Protein AF-A0A6M0BSA9-F1 (afdb_monomer)

Secondary structure (DSSP, 8-state):
--SH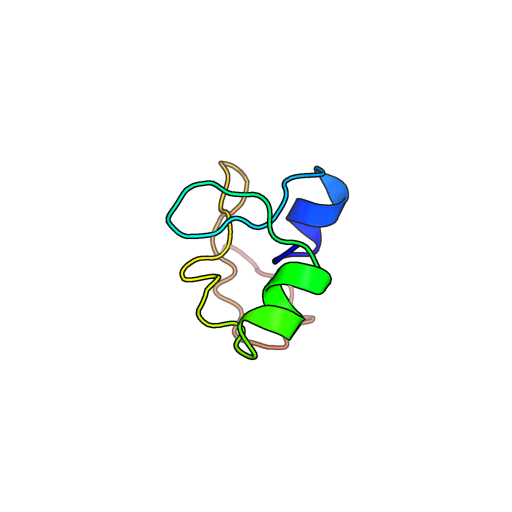HHHHTT---B-TTSPBP-HHHHHHHT-STT--S----TT-----S-TT--S-----

Foldseek 3Di:
DQDPVCVVVVPAQAFPVRHGDDPVVCVVVVDPVSRVDDDDDPPCPDDPPDPPDPDDSDDD

Sequence (60 aa):
YDCDFNQMEKIPAQTNKIEKITVAKLLEANSLDIIEQVQTENYCYGCTAGCGSSCSGSLI

pLDDT: mean 79.88, std 17.61, range [41.5, 95.44]

Radius of gyration: 13.68 Å; Cα contacts (8 Å, |Δi|>4): 47; chains: 1; bounding box: 24×27×39 Å

Mean predicted aligned error: 8.1 Å

Structure (mmCIF, N/CA/C/O backbone):
data_AF-A0A6M0BSA9-F1
#
_entry.id   AF-A0A6M0BSA9-F1
#
loop_
_atom_site.group_PDB
_atom_site.id
_atom_site.type_symbol
_atom_site.label_atom_id
_atom_site.label_alt_id
_atom_site.label_comp_id
_atom_site.label_asym_id
_atom_site.label_entity_id
_atom_site.label_seq_id
_atom_site.pdbx_PDB_ins_code
_atom_s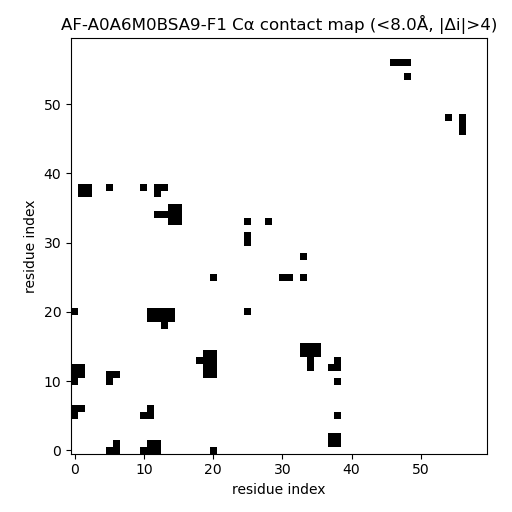ite.Cartn_x
_atom_site.Cartn_y
_atom_site.Cartn_z
_atom_site.occupancy
_atom_site.B_iso_or_equiv
_atom_site.auth_seq_id
_atom_site.auth_comp_id
_atom_site.auth_asym_id
_atom_site.auth_atom_id
_atom_site.pdbx_PDB_model_num
ATOM 1 N N . TYR A 1 1 ? 0.490 0.349 5.987 1.00 90.38 1 TYR A N 1
ATOM 2 C CA . TYR A 1 1 ? 0.998 0.224 4.613 1.00 90.38 1 TYR A CA 1
ATOM 3 C C . TYR A 1 1 ? 0.150 -0.820 3.928 1.00 90.38 1 TYR A C 1
ATOM 5 O O . TYR A 1 1 ? -0.303 -1.732 4.607 1.00 90.38 1 TYR A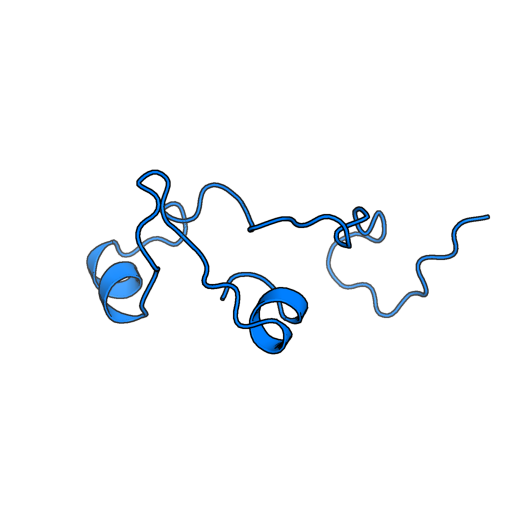 O 1
ATOM 13 N N . ASP A 1 2 ? -0.127 -0.626 2.652 1.00 87.56 2 ASP A N 1
ATOM 14 C CA . ASP A 1 2 ? -0.986 -1.468 1.812 1.00 87.56 2 ASP A CA 1
ATOM 15 C C . ASP A 1 2 ? -0.182 -2.299 0.794 1.00 87.56 2 ASP A C 1
ATOM 17 O O . ASP A 1 2 ? -0.721 -3.223 0.195 1.00 87.56 2 ASP A O 1
ATOM 21 N N . CYS A 1 3 ? 1.111 -1.995 0.630 1.00 87.31 3 CYS A N 1
ATOM 22 C CA . CYS A 1 3 ? 2.053 -2.677 -0.251 1.00 87.31 3 CYS A CA 1
ATOM 23 C C . CYS A 1 3 ? 3.479 -2.616 0.334 1.00 87.31 3 CYS A C 1
ATOM 25 O O . CYS A 1 3 ? 3.870 -1.597 0.913 1.00 87.31 3 CYS A O 1
ATOM 27 N N . ASP A 1 4 ? 4.273 -3.673 0.149 1.00 86.44 4 ASP A N 1
ATOM 28 C CA . ASP A 1 4 ? 5.656 -3.760 0.647 1.00 86.44 4 ASP A CA 1
ATOM 29 C C . ASP A 1 4 ? 6.569 -2.683 0.036 1.00 86.44 4 ASP A C 1
ATOM 31 O O . ASP A 1 4 ? 7.383 -2.082 0.737 1.00 86.44 4 ASP A O 1
ATOM 35 N N . PHE A 1 5 ? 6.391 -2.358 -1.250 1.00 84.69 5 PHE A N 1
ATOM 36 C CA . PHE A 1 5 ? 7.110 -1.247 -1.890 1.00 84.69 5 PHE A CA 1
ATOM 37 C C . PHE A 1 5 ? 6.785 0.089 -1.218 1.00 84.69 5 PHE A C 1
ATOM 39 O O . PHE A 1 5 ? 7.685 0.869 -0.916 1.00 84.69 5 PHE A O 1
ATOM 46 N N . ASN A 1 6 ? 5.513 0.320 -0.886 1.00 88.81 6 ASN A N 1
ATOM 47 C CA . ASN A 1 6 ? 5.092 1.529 -0.179 1.00 88.81 6 ASN A CA 1
ATOM 48 C C . ASN A 1 6 ? 5.656 1.578 1.249 1.00 88.81 6 ASN A C 1
ATOM 50 O O . ASN A 1 6 ? 5.916 2.663 1.765 1.00 88.81 6 ASN A O 1
ATOM 54 N N . GLN A 1 7 ? 5.895 0.431 1.897 1.00 90.25 7 GLN A N 1
ATOM 55 C CA . GLN A 1 7 ? 6.600 0.391 3.181 1.00 90.25 7 GLN A CA 1
ATOM 56 C C . GLN A 1 7 ? 8.059 0.843 3.039 1.00 90.25 7 GLN A C 1
ATOM 58 O O . GLN A 1 7 ? 8.521 1.634 3.865 1.00 90.25 7 GLN A O 1
ATOM 63 N N . MET A 1 8 ? 8.760 0.382 1.999 1.00 90.31 8 MET A N 1
ATOM 64 C CA . MET A 1 8 ? 10.146 0.783 1.725 1.00 90.31 8 MET A CA 1
ATOM 65 C C . MET A 1 8 ? 10.252 2.279 1.400 1.00 90.31 8 MET A C 1
ATOM 67 O O . MET A 1 8 ? 11.084 2.974 1.982 1.00 90.31 8 MET A O 1
ATOM 71 N N . GLU A 1 9 ? 9.333 2.794 0.582 1.00 90.69 9 GLU A N 1
ATOM 72 C CA . GLU A 1 9 ? 9.244 4.216 0.212 1.00 90.69 9 GLU A CA 1
ATOM 73 C C . GLU A 1 9 ? 8.566 5.090 1.285 1.00 90.69 9 GLU A C 1
ATOM 75 O O . GLU A 1 9 ? 8.449 6.306 1.148 1.00 90.69 9 GLU A O 1
ATOM 80 N N . LYS A 1 10 ? 8.129 4.488 2.399 1.00 92.88 10 LYS A N 1
ATOM 81 C CA . LYS A 1 10 ? 7.433 5.151 3.515 1.00 92.88 10 LYS A CA 1
ATOM 82 C C . LYS A 1 10 ? 6.141 5.875 3.112 1.00 92.88 10 LYS A C 1
ATOM 84 O O . LYS A 1 10 ? 5.698 6.767 3.839 1.00 92.88 10 LYS A O 1
ATOM 89 N N . ILE A 1 11 ? 5.484 5.432 2.047 1.00 91.44 11 ILE A N 1
ATOM 90 C CA . ILE A 1 11 ? 4.184 5.931 1.595 1.00 91.44 11 ILE A CA 1
ATOM 91 C C . ILE A 1 11 ? 3.077 5.263 2.419 1.00 91.44 11 ILE A C 1
ATOM 93 O O . ILE A 1 11 ? 2.862 4.057 2.310 1.00 91.44 11 ILE A O 1
ATOM 97 N N . PRO A 1 12 ? 2.381 5.990 3.309 1.00 93.19 12 PRO A N 1
ATOM 98 C CA . PRO A 1 12 ? 1.356 5.384 4.142 1.00 93.19 12 PRO A CA 1
ATOM 99 C C . PRO A 1 12 ? 0.107 5.046 3.323 1.00 93.19 12 PRO A C 1
ATOM 101 O O . PRO A 1 12 ? -0.305 5.826 2.473 1.00 93.19 12 PRO A O 1
ATOM 104 N N . ALA A 1 13 ? -0.563 3.949 3.681 1.00 94.00 13 ALA A N 1
ATOM 105 C CA . ALA A 1 13 ? -1.932 3.707 3.232 1.00 94.00 13 ALA A CA 1
ATOM 106 C C . ALA A 1 13 ? -2.854 4.823 3.749 1.00 94.00 13 ALA A C 1
ATOM 108 O O . ALA A 1 13 ? -2.675 5.311 4.877 1.00 94.00 13 ALA A O 1
ATOM 109 N N . GLN A 1 14 ? -3.840 5.195 2.939 1.00 94.25 14 GLN A N 1
ATOM 110 C CA . GLN A 1 14 ? -4.759 6.288 3.230 1.00 94.25 14 GLN A CA 1
ATOM 111 C C . GLN A 1 14 ? -6.212 5.842 3.096 1.00 94.25 14 GLN A C 1
ATOM 113 O O . GLN A 1 14 ? -6.527 4.923 2.344 1.00 94.25 14 GLN A O 1
ATOM 118 N N . THR A 1 15 ? -7.092 6.505 3.838 1.00 90.88 15 THR A N 1
ATOM 119 C CA . THR A 1 15 ? -8.536 6.425 3.603 1.00 90.88 15 THR A CA 1
ATOM 120 C C . THR A 1 15 ? -8.921 7.245 2.371 1.00 90.88 15 THR A C 1
ATOM 122 O O . THR A 1 15 ? -8.151 8.081 1.895 1.00 90.88 15 THR A O 1
ATOM 125 N N . ASN A 1 16 ? -10.166 7.107 1.920 1.00 86.94 16 ASN A N 1
ATOM 126 C CA . ASN A 1 16 ? -10.775 7.984 0.912 1.00 86.94 16 ASN A CA 1
ATOM 127 C C . ASN A 1 16 ? -10.742 9.491 1.261 1.00 86.94 16 ASN A C 1
ATOM 129 O O . ASN A 1 16 ? -10.885 10.335 0.380 1.00 86.94 16 ASN A O 1
ATOM 133 N N . LYS A 1 17 ? -10.518 9.845 2.532 1.00 89.25 17 LYS A N 1
ATOM 134 C CA . LYS A 1 17 ? -10.344 11.227 3.010 1.00 89.25 17 LYS A CA 1
ATOM 135 C C . LYS A 1 17 ? -8.880 11.674 3.082 1.00 89.25 17 LYS A C 1
ATOM 137 O O . LYS A 1 17 ? -8.602 12.706 3.685 1.00 89.25 17 LYS A O 1
ATOM 142 N N . ILE A 1 18 ? -7.947 10.921 2.489 1.00 87.25 18 ILE A N 1
ATOM 143 C CA . ILE A 1 18 ? -6.500 11.220 2.500 1.00 87.25 18 ILE A CA 1
ATOM 144 C C . ILE A 1 18 ? -5.947 11.197 3.942 1.00 87.25 18 ILE A C 1
ATOM 146 O O . ILE A 1 18 ? -4.959 11.840 4.291 1.00 87.25 18 ILE A O 1
ATOM 150 N N . GLU A 1 19 ? -6.587 10.438 4.836 1.00 92.06 19 GLU A N 1
ATOM 151 C CA . GLU A 1 19 ? -6.088 10.275 6.196 1.00 92.06 19 GLU A CA 1
ATOM 152 C C . GLU A 1 19 ? -5.185 9.055 6.286 1.00 92.06 19 GLU A C 1
ATOM 154 O O . GLU A 1 19 ? -5.568 7.957 5.887 1.00 92.06 19 GLU A O 1
ATOM 159 N N . LYS A 1 20 ? -4.019 9.216 6.916 1.00 93.75 20 LYS A N 1
ATOM 160 C CA . LYS A 1 20 ? -3.133 8.092 7.226 1.00 93.75 20 LYS A CA 1
ATOM 161 C C . LYS A 1 20 ? -3.872 7.017 8.034 1.00 93.75 20 LYS A C 1
ATOM 163 O O . LYS A 1 20 ? -4.433 7.295 9.101 1.00 93.75 20 LYS A O 1
ATOM 168 N N . ILE A 1 21 ? -3.795 5.782 7.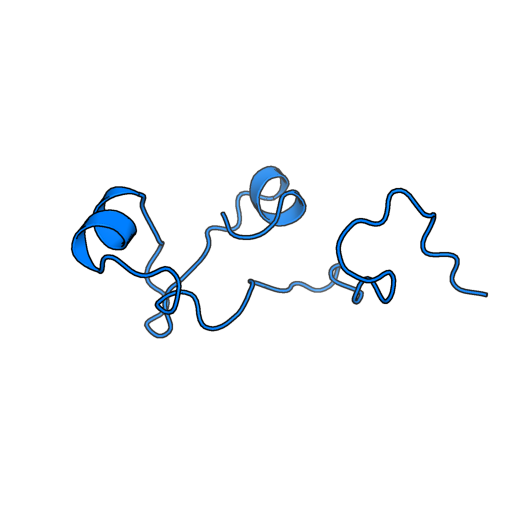546 1.00 93.94 21 ILE A N 1
ATOM 169 C CA . ILE A 1 21 ? -4.285 4.588 8.234 1.00 93.94 21 ILE A CA 1
ATOM 170 C C . ILE A 1 21 ? -3.334 4.232 9.384 1.00 93.94 21 ILE A C 1
ATOM 172 O O . ILE A 1 21 ? -2.108 4.217 9.233 1.00 93.94 21 ILE A O 1
ATOM 176 N N . THR A 1 22 ? -3.909 3.891 10.535 1.00 93.81 22 THR A N 1
ATOM 177 C CA . THR A 1 22 ? -3.210 3.284 11.6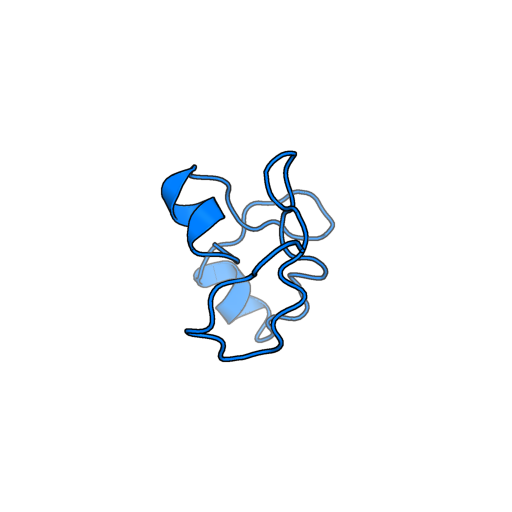74 1.00 93.81 22 THR A CA 1
ATOM 178 C C . THR A 1 22 ? -3.939 2.014 12.097 1.00 93.81 22 THR A C 1
ATOM 180 O O . THR A 1 22 ? -5.114 1.834 11.779 1.00 93.81 22 THR A O 1
ATOM 183 N N . VAL A 1 23 ? -3.265 1.144 12.855 1.00 93.31 23 VAL A N 1
ATOM 184 C CA . VAL A 1 23 ? -3.892 -0.074 13.399 1.00 93.31 23 VAL A CA 1
ATOM 185 C C . VAL A 1 23 ? -5.110 0.272 14.263 1.00 93.31 23 VAL A C 1
ATOM 187 O O . VAL A 1 23 ? -6.135 -0.385 14.151 1.00 93.31 23 VAL A O 1
ATOM 190 N N . ALA A 1 24 ? -5.042 1.347 15.056 1.00 95.12 24 ALA A N 1
ATOM 191 C CA . ALA A 1 24 ? -6.165 1.793 15.882 1.00 95.12 24 ALA A CA 1
ATOM 192 C C . ALA A 1 24 ? -7.419 2.118 15.049 1.00 95.12 24 ALA A C 1
ATOM 194 O O . ALA A 1 24 ? -8.504 1.669 15.399 1.00 95.12 24 ALA A O 1
ATOM 195 N N . LYS A 1 25 ? -7.263 2.820 13.917 1.00 92.12 25 LYS A N 1
ATOM 196 C CA . LYS A 1 25 ? -8.383 3.144 13.017 1.00 92.12 25 LYS A CA 1
ATOM 197 C C . LYS A 1 25 ? -8.994 1.902 12.363 1.00 92.12 25 LYS A C 1
ATOM 199 O O . LYS A 1 25 ? -10.205 1.841 12.197 1.00 92.12 25 LYS A O 1
ATOM 204 N N . LEU A 1 26 ? -8.171 0.912 12.007 1.00 93.06 26 LEU A N 1
ATOM 205 C CA . LEU A 1 26 ? -8.662 -0.352 11.440 1.00 93.06 26 LEU A CA 1
ATOM 206 C C . LEU A 1 26 ? -9.450 -1.160 12.474 1.00 93.06 26 LEU A C 1
ATOM 208 O O . LEU A 1 26 ? -10.489 -1.727 12.148 1.00 93.06 26 LEU A O 1
ATOM 212 N N . LEU A 1 27 ? -8.975 -1.184 13.722 1.00 95.38 27 LEU A N 1
ATOM 213 C CA . LEU A 1 27 ? -9.669 -1.845 14.826 1.00 95.38 27 LEU A CA 1
ATOM 214 C C . LEU A 1 27 ? -10.994 -1.150 15.166 1.00 95.38 27 LEU A C 1
ATOM 216 O O . LEU A 1 27 ? -11.981 -1.830 15.413 1.00 95.38 27 LEU A O 1
ATOM 220 N N . GLU A 1 28 ? -11.028 0.185 15.143 1.00 94.94 28 GLU A N 1
ATOM 221 C CA . GLU A 1 28 ? -12.251 0.971 15.350 1.00 94.94 28 GLU A CA 1
ATOM 222 C C . GLU A 1 28 ? -13.276 0.748 14.229 1.00 94.94 28 GLU A C 1
ATOM 224 O O . GLU A 1 28 ? -14.457 0.545 14.503 1.00 94.94 28 GLU A O 1
ATOM 229 N N . ALA A 1 29 ? -12.827 0.740 12.971 1.00 92.69 29 ALA A N 1
ATOM 230 C CA . ALA A 1 29 ? -13.690 0.494 11.818 1.00 92.69 29 ALA A CA 1
ATOM 231 C C . ALA A 1 29 ? -14.157 -0.967 11.714 1.00 92.69 29 ALA A C 1
ATOM 233 O O . ALA A 1 29 ? -15.168 -1.241 11.069 1.00 92.69 29 ALA A O 1
ATOM 234 N N . ASN A 1 30 ? -13.408 -1.903 12.309 1.00 95.44 30 ASN A N 1
ATOM 235 C CA . ASN A 1 30 ? -13.614 -3.348 12.204 1.00 95.44 30 ASN A CA 1
ATOM 236 C C . ASN A 1 30 ? -13.777 -3.838 10.746 1.00 95.44 30 ASN A C 1
ATOM 238 O O . ASN A 1 30 ? -14.520 -4.776 10.463 1.00 95.44 30 ASN A O 1
ATOM 242 N N . SER A 1 31 ? -13.100 -3.171 9.808 1.00 92.38 31 SER A N 1
ATOM 243 C CA . SER A 1 31 ? -13.070 -3.512 8.386 1.00 92.38 31 SER A CA 1
ATOM 244 C C . SER A 1 31 ? -11.811 -2.939 7.730 1.00 92.38 31 SER A C 1
ATOM 246 O O . SER A 1 31 ? -11.283 -1.907 8.152 1.00 92.38 31 SER A O 1
ATOM 248 N N . LEU A 1 32 ? -11.337 -3.617 6.683 1.00 90.19 32 LEU A N 1
ATOM 249 C CA . LEU A 1 32 ? -10.272 -3.129 5.806 1.00 90.19 32 LEU A CA 1
ATOM 250 C C . LEU A 1 32 ? -10.812 -2.314 4.623 1.00 90.19 32 LEU A C 1
ATOM 252 O O . LEU A 1 32 ? -10.028 -1.630 3.973 1.00 90.19 32 LEU A O 1
ATOM 256 N N . ASP A 1 33 ? -12.128 -2.316 4.389 1.00 91.62 33 ASP A N 1
ATOM 257 C CA . ASP A 1 33 ? -12.771 -1.630 3.257 1.00 91.62 33 ASP A CA 1
ATOM 258 C C . ASP A 1 33 ? -12.626 -0.101 3.322 1.00 91.62 33 ASP A C 1
ATOM 260 O O . ASP A 1 33 ? -12.888 0.602 2.351 1.00 91.62 33 ASP A O 1
ATOM 264 N N . ILE A 1 34 ? -12.159 0.434 4.457 1.00 90.75 34 ILE A N 1
ATOM 265 C CA . ILE A 1 34 ? -11.769 1.844 4.581 1.00 90.75 34 ILE A CA 1
ATOM 266 C C . ILE A 1 34 ? -10.538 2.198 3.726 1.00 90.75 34 ILE A C 1
ATOM 268 O O . ILE A 1 34 ? -10.240 3.381 3.545 1.00 90.75 34 ILE A O 1
ATOM 272 N N . ILE A 1 35 ? -9.819 1.185 3.229 1.00 90.62 35 ILE A N 1
ATOM 273 C CA . ILE A 1 35 ? -8.764 1.281 2.220 1.00 90.62 35 ILE A CA 1
ATOM 274 C C . ILE A 1 35 ? -9.381 0.856 0.882 1.00 90.62 35 ILE A C 1
ATOM 276 O O . ILE A 1 3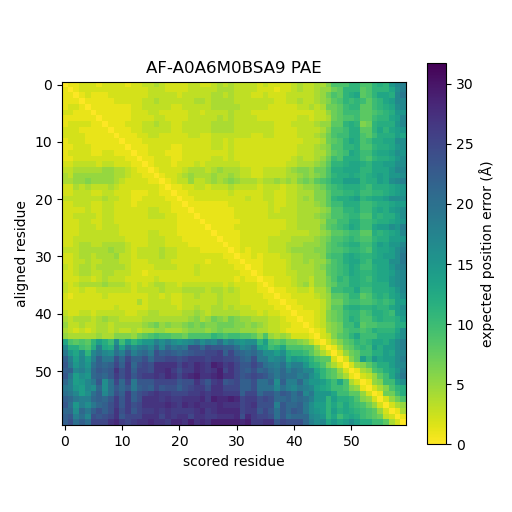5 ? -9.309 -0.304 0.487 1.00 90.62 35 ILE A O 1
ATOM 280 N N . GLU A 1 36 ? -10.016 1.798 0.187 1.00 88.25 36 GLU A N 1
ATOM 281 C CA . GLU A 1 36 ? -10.706 1.515 -1.083 1.00 88.25 36 GLU A CA 1
ATOM 282 C C . GLU A 1 36 ? -9.730 1.185 -2.223 1.00 88.25 36 GLU A C 1
ATOM 284 O O . GLU A 1 36 ? -10.065 0.441 -3.145 1.00 88.25 36 GLU A O 1
ATOM 289 N N . GLN A 1 37 ? -8.523 1.759 -2.177 1.00 85.69 37 GLN A N 1
ATOM 290 C CA . GLN A 1 37 ? -7.497 1.600 -3.204 1.00 85.69 37 GLN A CA 1
ATOM 291 C C . GLN A 1 37 ? -6.101 1.555 -2.584 1.00 85.69 37 GLN A C 1
ATOM 293 O O . GLN A 1 37 ? -5.775 2.336 -1.687 1.00 85.69 37 GLN A O 1
ATOM 298 N N . VAL A 1 38 ? -5.265 0.655 -3.108 1.00 87.31 38 VAL A N 1
ATOM 299 C CA . VAL A 1 38 ? -3.829 0.628 -2.810 1.00 87.31 38 VAL A CA 1
ATOM 300 C C . VAL A 1 38 ? -3.187 1.879 -3.404 1.00 87.31 38 VAL A C 1
ATOM 302 O O . VAL A 1 38 ? -3.460 2.230 -4.551 1.00 87.31 38 VAL A O 1
ATOM 305 N N . GLN A 1 39 ? -2.321 2.545 -2.644 1.00 88.44 39 GLN A N 1
ATOM 306 C CA . GLN A 1 39 ? -1.560 3.690 -3.135 1.00 88.44 39 GLN A CA 1
ATOM 307 C C . GLN A 1 39 ? -0.632 3.253 -4.279 1.00 88.44 39 GLN A C 1
ATOM 309 O O . GLN A 1 39 ? 0.208 2.367 -4.105 1.00 88.44 39 GLN A O 1
ATOM 314 N N . THR A 1 40 ? -0.782 3.880 -5.446 1.00 88.00 40 THR A N 1
ATOM 315 C CA . THR A 1 40 ? 0.052 3.646 -6.632 1.00 88.00 40 THR A CA 1
ATOM 316 C C . THR A 1 40 ? 0.908 4.863 -6.944 1.00 88.00 40 THR A C 1
ATOM 318 O O . THR A 1 40 ? 0.444 5.990 -6.812 1.00 88.00 40 THR A O 1
ATOM 321 N N . GLU A 1 41 ? 2.112 4.627 -7.452 1.00 85.12 41 GLU A N 1
ATOM 322 C CA . GLU A 1 41 ? 3.066 5.656 -7.870 1.00 85.12 41 GLU A CA 1
ATOM 323 C C . GLU A 1 41 ? 3.624 5.370 -9.269 1.00 85.12 41 GLU A C 1
ATOM 325 O O . GLU A 1 41 ? 3.329 4.337 -9.872 1.00 85.12 41 GLU A O 1
ATOM 330 N N . ASN A 1 42 ? 4.477 6.259 -9.788 1.00 84.31 42 ASN A N 1
ATOM 331 C CA . ASN A 1 42 ? 5.073 6.134 -11.130 1.00 84.31 42 ASN A CA 1
ATOM 332 C C . ASN A 1 42 ? 5.889 4.845 -11.355 1.00 84.31 42 ASN A C 1
ATOM 334 O O . ASN A 1 42 ? 6.201 4.512 -12.493 1.00 84.31 42 ASN A O 1
ATOM 338 N N . TYR A 1 43 ? 6.244 4.125 -10.290 1.00 75.94 43 TYR A N 1
ATOM 339 C CA . TYR A 1 43 ? 6.934 2.833 -10.336 1.00 75.94 43 TYR A CA 1
ATOM 340 C C . TYR A 1 43 ? 5.989 1.625 -10.176 1.00 75.94 43 TYR A C 1
ATOM 342 O O . TYR A 1 43 ? 6.432 0.476 -10.194 1.00 75.94 43 TYR A O 1
ATOM 350 N N . CYS A 1 44 ? 4.684 1.853 -10.015 1.00 80.44 44 CYS A N 1
ATOM 351 C CA . CYS A 1 44 ? 3.665 0.816 -9.898 1.00 80.44 44 CYS A CA 1
ATOM 352 C C . CYS A 1 44 ? 3.155 0.415 -11.286 1.00 80.44 44 CYS A C 1
ATOM 354 O O . CYS A 1 44 ? 2.049 0.763 -11.688 1.00 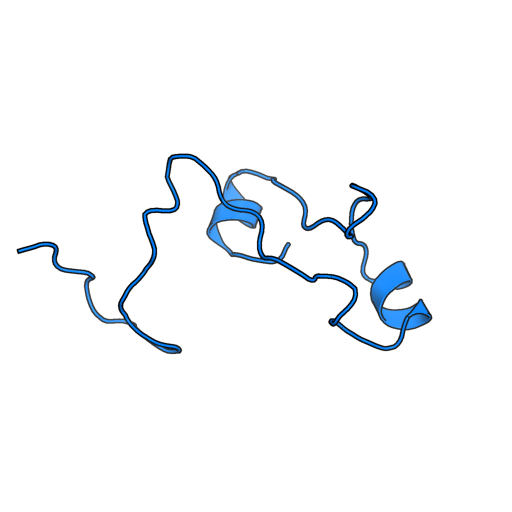80.44 44 CYS A O 1
ATOM 356 N N . TYR A 1 45 ? 3.948 -0.363 -12.017 1.00 73.88 45 TYR A N 1
ATOM 357 C CA . TYR A 1 45 ? 3.640 -0.750 -13.402 1.00 73.88 45 TYR A CA 1
ATOM 358 C C . TYR A 1 45 ? 2.561 -1.835 -13.555 1.00 73.88 45 TYR A C 1
ATOM 360 O O . TYR A 1 45 ? 2.401 -2.386 -14.638 1.00 73.88 45 TYR A O 1
ATOM 368 N N . GLY A 1 46 ? 1.814 -2.137 -12.488 1.00 64.88 46 GLY A N 1
ATOM 369 C CA . GLY A 1 46 ? 0.839 -3.221 -12.452 1.00 64.88 46 GLY A CA 1
ATOM 370 C C . GLY A 1 46 ? 1.522 -4.582 -12.575 1.00 64.88 46 GLY A C 1
ATOM 371 O O . GLY A 1 46 ? 1.940 -5.001 -13.651 1.00 64.88 46 GLY A O 1
ATOM 372 N N . CYS A 1 47 ? 1.619 -5.321 -11.471 1.00 55.19 47 CYS A N 1
ATOM 373 C CA . CYS A 1 47 ? 1.982 -6.725 -11.580 1.00 55.19 47 CYS A CA 1
ATOM 374 C C . CYS A 1 47 ? 0.793 -7.458 -12.216 1.00 55.19 47 CYS A C 1
ATOM 376 O O . CYS A 1 47 ? -0.236 -7.650 -11.574 1.00 55.19 47 CYS A O 1
ATOM 378 N N . THR A 1 48 ? 0.904 -7.844 -13.487 1.00 53.59 48 THR A N 1
ATOM 379 C CA . THR A 1 48 ? -0.070 -8.748 -14.125 1.00 53.59 48 THR A CA 1
ATOM 380 C C . THR A 1 48 ? 0.049 -10.175 -13.591 1.00 53.59 48 THR A C 1
ATOM 382 O O . THR A 1 48 ? -0.804 -11.016 -13.875 1.00 53.59 48 THR A O 1
ATOM 385 N N . ALA A 1 49 ? 1.090 -10.468 -12.805 1.00 52.06 49 ALA A N 1
ATOM 386 C CA . ALA A 1 49 ? 1.211 -11.735 -12.115 1.00 52.06 49 ALA A CA 1
ATOM 387 C C . ALA A 1 49 ? 0.220 -11.747 -10.942 1.00 52.06 49 ALA A C 1
ATOM 389 O O . ALA A 1 49 ? 0.386 -11.027 -9.959 1.00 52.06 49 ALA A O 1
ATOM 390 N N . GLY A 1 50 ? -0.853 -12.526 -11.094 1.00 47.53 50 GLY A N 1
ATOM 391 C CA . GLY A 1 50 ? -1.935 -12.639 -10.117 1.00 47.53 50 GLY A CA 1
ATOM 392 C C . GLY A 1 50 ? -1.475 -13.039 -8.708 1.00 47.53 50 GLY A C 1
ATOM 393 O O . GLY A 1 50 ? -0.325 -13.418 -8.477 1.00 47.53 50 GLY A O 1
ATOM 394 N N . CYS A 1 51 ? -2.406 -12.940 -7.753 1.00 41.50 51 CYS A N 1
ATOM 395 C CA . CYS A 1 51 ? -2.160 -13.109 -6.319 1.00 41.50 51 CYS A CA 1
ATOM 396 C C . CYS A 1 51 ? -1.347 -14.377 -5.989 1.00 41.50 51 CYS A C 1
ATOM 398 O O . CYS A 1 51 ? -1.841 -15.492 -6.145 1.00 41.50 51 CYS A O 1
ATOM 400 N N . GLY A 1 52 ? -0.116 -14.178 -5.495 1.00 48.75 52 GLY A N 1
ATOM 401 C CA . GLY A 1 52 ? 0.796 -15.232 -5.025 1.00 48.75 52 GLY A CA 1
ATOM 402 C C . GLY A 1 52 ? 2.115 -15.383 -5.795 1.00 48.75 52 GLY A C 1
ATOM 403 O O . GLY A 1 52 ? 2.846 -16.343 -5.563 1.00 48.75 52 GLY A O 1
ATOM 404 N N . SER A 1 53 ? 2.436 -14.490 -6.729 1.00 48.00 53 SER A N 1
ATOM 405 C CA . SER A 1 53 ? 3.511 -14.759 -7.683 1.00 48.00 53 SER A CA 1
ATOM 406 C C . SER A 1 53 ? 4.930 -14.454 -7.178 1.00 48.00 53 SER A C 1
ATOM 408 O O . SER A 1 53 ? 5.380 -13.312 -7.176 1.00 48.00 53 SER A O 1
ATOM 410 N N . SER A 1 54 ? 5.683 -15.521 -6.905 1.00 51.56 54 SER A N 1
ATOM 41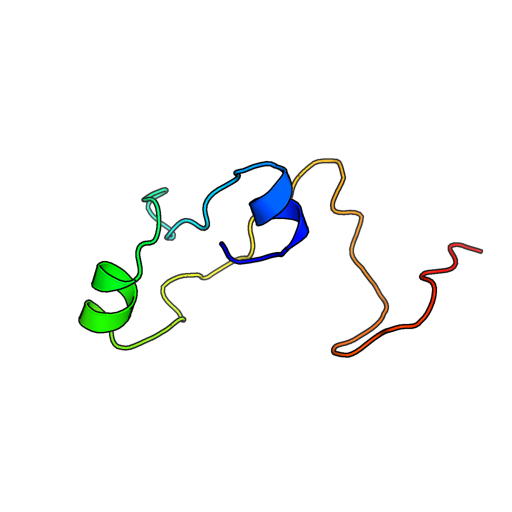1 C CA . SER A 1 54 ? 7.152 -15.585 -6.992 1.00 51.56 54 SER A CA 1
ATOM 412 C C . SER A 1 54 ? 7.667 -15.590 -8.446 1.00 51.56 54 SER A C 1
ATOM 414 O O . SER A 1 54 ? 8.854 -15.810 -8.683 1.00 51.56 54 SER A O 1
ATOM 416 N N . CYS A 1 55 ? 6.791 -15.426 -9.444 1.00 50.12 55 CYS A N 1
ATOM 417 C CA . CYS A 1 55 ? 7.142 -15.454 -10.858 1.00 50.12 55 CYS A CA 1
ATOM 418 C C . CYS A 1 55 ? 7.527 -14.060 -11.348 1.00 50.12 55 CYS A C 1
ATOM 420 O O . CYS A 1 55 ? 6.768 -13.095 -11.238 1.00 50.12 55 CYS A O 1
ATOM 422 N N . SER A 1 56 ? 8.726 -14.020 -11.921 1.00 52.06 56 SER A N 1
ATOM 423 C CA . SER A 1 56 ? 9.319 -12.951 -12.707 1.00 52.06 56 SER A CA 1
ATOM 424 C C . SER A 1 56 ? 8.294 -12.375 -13.680 1.00 52.06 56 SER A C 1
ATOM 426 O O . SER A 1 56 ? 7.981 -13.008 -14.687 1.00 52.06 56 SER A O 1
ATOM 428 N N . GLY A 1 57 ? 7.766 -11.188 -13.380 1.00 52.12 57 GLY A N 1
ATOM 429 C CA . GLY A 1 57 ? 7.010 -10.390 -14.339 1.00 52.12 57 GLY A CA 1
ATOM 430 C C . GLY A 1 57 ? 7.904 -10.077 -15.534 1.00 52.12 57 G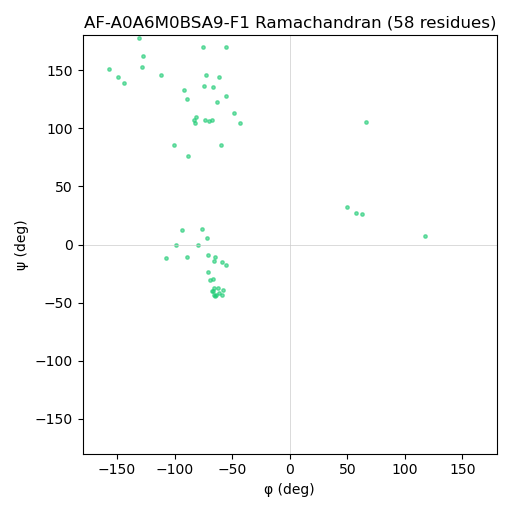LY A C 1
ATOM 431 O O . GLY A 1 57 ? 8.596 -9.065 -15.546 1.00 52.12 57 GLY A O 1
ATOM 432 N N . SER A 1 58 ? 7.961 -10.989 -16.502 1.00 48.75 58 SER A N 1
ATOM 433 C CA . SER A 1 58 ? 8.697 -10.787 -17.737 1.00 48.75 58 SER A CA 1
ATOM 434 C C . SER A 1 58 ? 7.796 -9.987 -18.659 1.00 48.75 58 SER A C 1
ATOM 436 O O . SER A 1 58 ? 6.838 -10.520 -19.216 1.00 48.75 58 SER A O 1
ATOM 438 N N . LEU A 1 59 ? 8.108 -8.703 -18.800 1.00 47.75 59 LEU A N 1
ATOM 439 C CA . LEU A 1 59 ? 7.700 -7.940 -19.969 1.00 47.75 59 LEU A CA 1
ATOM 440 C C . LEU A 1 59 ? 8.476 -8.531 -21.152 1.00 47.75 59 LEU A C 1
ATOM 442 O O . LEU A 1 59 ? 9.701 -8.413 -21.205 1.00 47.75 59 LEU A O 1
ATOM 446 N N . ILE A 1 60 ? 7.773 -9.264 -22.015 1.00 43.78 60 ILE A N 1
ATOM 447 C CA . ILE A 1 60 ? 8.254 -9.611 -23.357 1.00 43.78 60 ILE A CA 1
ATOM 448 C C . ILE A 1 60 ? 8.035 -8.390 -24.247 1.00 43.78 60 ILE A C 1
ATOM 450 O O . ILE A 1 60 ? 6.947 -7.783 -24.112 1.00 43.78 60 ILE A O 1
#

Solvent-accessible surface area (backbone atoms only — not comparable to full-atom values): 4092 Å² total; per-residue (Å²): 96,75,45,73,69,32,52,76,74,66,48,70,27,37,31,92,82,74,42,75,66,48,72,67,58,38,64,73,64,71,48,68,71,60,48,80,60,72,88,76,56,101,83,58,81,66,80,83,60,59,98,82,61,91,61,79,82,72,84,125